Protein AF-A0AA47IDD1-F1 (afdb_monomer)

Radius of gyration: 19.88 Å; Cα contacts (8 Å, |Δi|>4): 26; chains: 1; bounding box: 54×43×41 Å

Mean predicted aligned error: 10.81 Å

Structure (mmCIF, N/CA/C/O backbone):
data_AF-A0AA47IDD1-F1
#
_entry.id   AF-A0AA47IDD1-F1
#
loop_
_atom_site.group_PDB
_atom_site.id
_atom_site.type_symbol
_atom_site.label_atom_id
_atom_site.label_alt_id
_atom_site.label_comp_id
_atom_site.label_asym_id
_atom_site.label_entity_id
_atom_site.label_seq_id
_atom_site.pdbx_PDB_ins_code
_atom_site.Cartn_x
_atom_site.Cartn_y
_atom_site.Cartn_z
_atom_site.occupancy
_atom_site.B_iso_or_equiv
_atom_site.auth_seq_id
_atom_site.auth_comp_id
_atom_site.auth_asym_id
_atom_site.auth_atom_id
_atom_site.pdbx_PDB_model_num
ATOM 1 N N . MET A 1 1 ? -43.289 -35.557 -25.848 1.00 47.25 1 MET A N 1
ATOM 2 C CA . MET A 1 1 ? -42.398 -34.502 -26.373 1.00 47.25 1 MET A CA 1
ATOM 3 C C . MET A 1 1 ? -41.908 -33.681 -25.182 1.00 47.25 1 MET A C 1
ATOM 5 O O . MET A 1 1 ? -42.695 -32.892 -24.678 1.00 47.25 1 MET A O 1
ATOM 9 N N . PRO A 1 2 ? -40.706 -33.936 -24.633 1.00 49.31 2 PRO A N 1
ATOM 10 C CA . PRO A 1 2 ? -40.151 -33.129 -23.547 1.00 49.31 2 PRO A CA 1
ATOM 11 C C . PRO A 1 2 ? -39.663 -31.788 -24.109 1.00 49.31 2 PRO A C 1
ATOM 13 O O . PRO A 1 2 ? -38.851 -31.763 -25.033 1.00 49.31 2 PRO A O 1
ATOM 16 N N . SER A 1 3 ? -40.192 -30.680 -23.589 1.00 61.16 3 SER A N 1
ATOM 17 C CA . SER A 1 3 ? -39.773 -29.337 -23.990 1.00 61.16 3 SER A CA 1
ATOM 18 C C . SER A 1 3 ? -38.366 -29.035 -23.486 1.00 61.16 3 SER A C 1
ATOM 20 O O . SER A 1 3 ? -38.019 -29.278 -22.331 1.00 61.16 3 SER A O 1
ATOM 22 N N . LEU A 1 4 ? -37.572 -28.512 -24.410 1.00 56.91 4 LEU A N 1
ATOM 23 C CA . LEU A 1 4 ? -36.191 -28.103 -24.258 1.00 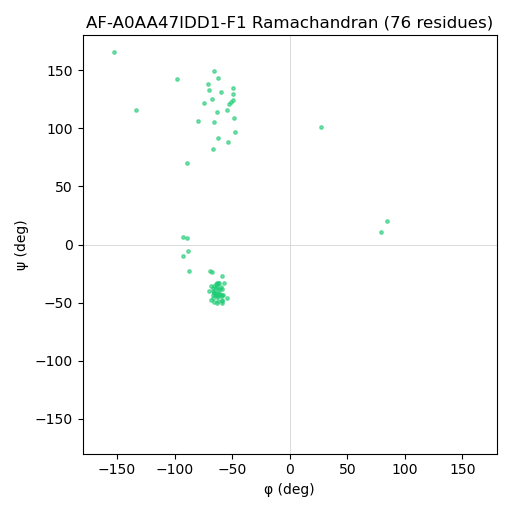56.91 4 LEU A CA 1
ATOM 24 C C . LEU A 1 4 ? -36.082 -26.882 -23.337 1.00 56.91 4 LEU A C 1
ATOM 26 O O . LEU A 1 4 ? -36.714 -25.861 -23.573 1.00 56.91 4 LEU A O 1
ATOM 30 N N . THR A 1 5 ? -35.257 -27.037 -22.304 1.00 59.38 5 THR A N 1
ATOM 31 C CA . THR A 1 5 ? -34.333 -26.040 -21.747 1.00 59.38 5 THR A CA 1
ATOM 32 C C . THR A 1 5 ? -34.686 -24.551 -21.927 1.00 59.38 5 THR A C 1
ATOM 34 O O . THR A 1 5 ? -34.372 -23.919 -22.931 1.00 59.38 5 THR A O 1
ATOM 37 N N . SER A 1 6 ? -35.223 -23.942 -20.869 1.00 59.06 6 SER A N 1
ATOM 38 C CA . SER A 1 6 ? -35.023 -22.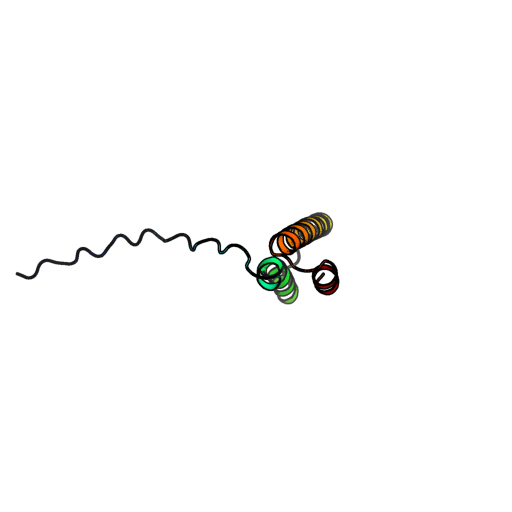512 -20.601 1.00 59.06 6 SER A CA 1
ATOM 39 C C . SER A 1 6 ? -33.762 -22.368 -19.747 1.00 59.06 6 SER A C 1
ATOM 41 O O . SER A 1 6 ? -33.838 -22.112 -18.546 1.00 59.06 6 SER A O 1
ATOM 43 N N . GLN A 1 7 ? -32.591 -22.621 -20.344 1.00 59.84 7 GLN A N 1
ATOM 44 C CA . GLN A 1 7 ? -31.309 -22.325 -19.708 1.00 59.84 7 GLN A CA 1
ATOM 45 C C . GLN A 1 7 ? -31.234 -20.810 -19.519 1.00 59.84 7 GLN A C 1
ATOM 47 O O . GLN A 1 7 ? -31.220 -20.050 -20.488 1.00 59.84 7 GLN A O 1
ATOM 52 N N . GLY A 1 8 ? -31.227 -20.393 -18.254 1.00 57.41 8 GLY A N 1
ATOM 53 C CA . GLY A 1 8 ? -31.137 -19.003 -17.853 1.00 57.41 8 GLY A CA 1
ATOM 54 C C . GLY A 1 8 ? -30.004 -18.280 -18.568 1.00 57.41 8 GLY A C 1
ATOM 55 O O . GLY A 1 8 ? -28.874 -18.769 -18.654 1.00 57.41 8 GLY A O 1
ATOM 56 N N . THR A 1 9 ? -30.327 -17.081 -19.041 1.00 57.84 9 THR A N 1
ATOM 57 C CA . THR A 1 9 ? -29.373 -16.011 -19.292 1.00 57.84 9 THR A CA 1
ATOM 58 C C . THR A 1 9 ? -28.582 -15.777 -18.008 1.00 57.84 9 THR A C 1
ATOM 60 O O . THR A 1 9 ? -28.955 -14.952 -17.175 1.00 57.84 9 THR A O 1
ATOM 63 N N . HIS A 1 10 ? -27.483 -16.509 -17.835 1.00 51.31 10 HIS A N 1
ATOM 64 C CA . HIS A 1 10 ? -26.387 -16.067 -16.991 1.00 51.31 10 HIS A CA 1
ATOM 65 C C . HIS A 1 10 ? -25.795 -14.850 -17.697 1.00 51.31 10 HIS A C 1
ATOM 67 O O . HIS A 1 10 ? -24.834 -14.948 -18.458 1.00 51.31 10 HIS A O 1
ATOM 73 N N . GLY A 1 11 ? -26.435 -13.695 -17.489 1.00 53.31 11 GLY A N 1
ATOM 74 C CA . GLY A 1 11 ? -25.746 -12.426 -17.607 1.00 53.31 11 GLY A CA 1
ATOM 75 C C . GLY A 1 11 ? -24.480 -12.578 -16.786 1.00 53.31 11 GLY A C 1
ATOM 76 O O . GLY A 1 11 ? -24.553 -13.031 -15.644 1.00 53.31 11 GLY A O 1
ATOM 77 N N . LEU A 1 12 ? -23.341 -12.329 -17.426 1.00 54.31 12 LEU A N 1
ATOM 78 C CA . LEU A 1 12 ? -22.021 -12.331 -16.818 1.00 54.31 12 LEU A CA 1
ATOM 79 C C . LEU A 1 12 ? -22.130 -11.517 -15.531 1.00 54.31 12 LEU A C 1
ATOM 81 O O . LEU A 1 12 ? -22.176 -10.289 -15.573 1.00 54.31 12 LEU A O 1
ATOM 85 N N . ALA A 1 13 ? -22.305 -12.212 -14.408 1.00 53.72 13 ALA A N 1
ATOM 86 C CA . ALA A 1 13 ? -22.431 -11.584 -13.117 1.00 53.72 13 ALA A CA 1
ATOM 87 C C . ALA A 1 13 ? -21.074 -10.943 -12.881 1.00 53.72 13 ALA A C 1
ATOM 89 O O . ALA A 1 13 ? -20.084 -11.643 -12.665 1.00 53.72 13 ALA A O 1
ATOM 90 N N . SER A 1 14 ? -21.019 -9.619 -13.007 1.00 54.56 14 SER A N 1
ATOM 91 C CA . SER A 1 14 ? -19.930 -8.819 -12.479 1.00 54.56 14 SER A CA 1
ATOM 92 C C . SER A 1 14 ? -19.750 -9.299 -11.048 1.00 54.56 14 SER A C 1
ATOM 94 O O . SER A 1 14 ? -20.658 -9.117 -10.232 1.00 54.56 14 SER A O 1
ATOM 96 N N . ALA A 1 15 ? -18.657 -10.017 -10.776 1.00 55.97 15 ALA A N 1
ATOM 97 C CA . ALA A 1 15 ? -18.366 -10.477 -9.430 1.00 55.97 15 ALA A CA 1
ATOM 98 C C . ALA A 1 15 ? -18.522 -9.258 -8.513 1.00 55.97 15 ALA A C 1
ATOM 100 O O . ALA A 1 15 ? -18.007 -8.190 -8.873 1.00 55.97 15 ALA A O 1
ATOM 101 N N . PRO A 1 16 ? -19.290 -9.353 -7.411 1.00 53.91 16 PRO A N 1
ATOM 102 C CA . PRO A 1 16 ? -19.409 -8.235 -6.496 1.00 53.91 16 PRO A CA 1
ATOM 103 C C . PRO A 1 16 ? -17.984 -7.808 -6.165 1.00 53.91 16 PRO A C 1
ATOM 105 O O . PRO A 1 16 ? -17.168 -8.645 -5.780 1.00 53.91 16 PRO A O 1
ATOM 108 N N . GLN A 1 17 ? -17.658 -6.540 -6.420 1.00 56.34 17 GLN A N 1
ATOM 109 C CA . GLN A 1 17 ? -16.405 -5.963 -5.958 1.00 56.34 17 GLN A CA 1
ATOM 110 C C . GLN A 1 17 ? -16.489 -6.028 -4.437 1.00 56.34 17 GLN A C 1
ATOM 112 O O . GLN A 1 17 ? -17.132 -5.183 -3.811 1.00 56.34 17 GLN A O 1
ATOM 117 N N . SER A 1 18 ? -15.990 -7.129 -3.874 1.00 61.78 18 SER A N 1
ATOM 118 C CA . SER A 1 18 ? -16.020 -7.391 -2.447 1.00 61.78 18 SER A CA 1
ATOM 119 C C . SER A 1 18 ? -15.408 -6.180 -1.777 1.00 61.78 18 SER A C 1
ATOM 121 O O . SER A 1 18 ? -14.293 -5.779 -2.104 1.00 61.78 18 SER A O 1
ATOM 123 N N . GLN A 1 19 ? -16.180 -5.538 -0.903 1.00 72.88 19 GLN A N 1
ATOM 124 C CA . GLN A 1 19 ? -15.631 -4.442 -0.125 1.00 72.88 19 GLN A CA 1
ATOM 125 C C . GLN A 1 19 ? -14.472 -5.009 0.687 1.00 72.88 19 GLN A C 1
AT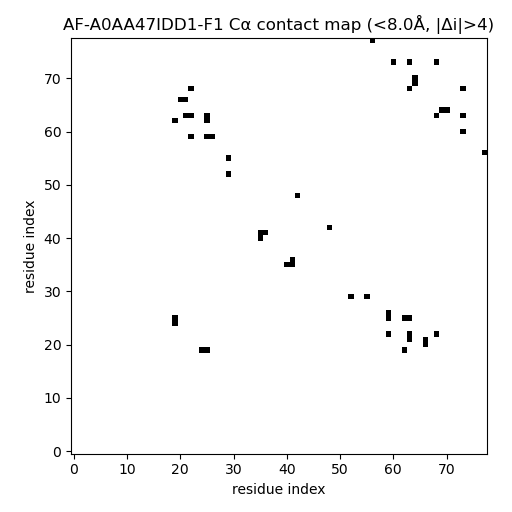OM 127 O O . GLN A 1 19 ? -14.678 -6.049 1.322 1.00 72.88 19 GLN A O 1
ATOM 132 N N . PRO A 1 20 ? -13.303 -4.354 0.683 1.00 77.06 20 PRO A N 1
ATOM 133 C CA . PRO A 1 20 ? -12.128 -4.885 1.340 1.00 77.06 20 PRO A CA 1
ATOM 134 C C . PRO A 1 20 ? -12.436 -5.199 2.800 1.00 77.06 20 PRO A C 1
ATOM 136 O O . PRO A 1 20 ? -12.786 -4.303 3.562 1.00 77.06 20 PRO A O 1
ATOM 139 N N . GLN A 1 21 ? -12.360 -6.477 3.176 1.00 83.88 21 GLN A N 1
ATOM 140 C CA . GLN A 1 21 ? -12.691 -6.931 4.538 1.00 83.88 21 GLN A CA 1
ATOM 141 C C . GLN A 1 21 ? -11.461 -6.976 5.453 1.00 83.88 21 GLN A C 1
ATOM 143 O O . GLN A 1 21 ? -11.579 -7.194 6.656 1.00 83.88 21 GLN A O 1
ATOM 148 N N . SER A 1 22 ? -10.263 -6.819 4.889 1.00 89.81 22 SER A N 1
ATOM 149 C CA . SER A 1 22 ? -9.008 -6.935 5.626 1.00 89.81 22 SER A CA 1
ATOM 150 C C . SER A 1 22 ? -7.899 -6.105 4.992 1.00 89.81 22 SER A C 1
ATOM 152 O O . SER A 1 22 ? -7.980 -5.697 3.833 1.00 89.81 22 SER A O 1
ATOM 154 N N . LEU A 1 23 ? -6.819 -5.914 5.749 1.00 89.31 23 LEU A N 1
ATOM 155 C CA . LEU A 1 23 ? -5.609 -5.257 5.262 1.00 89.31 23 LEU A CA 1
ATOM 156 C C . LEU A 1 23 ? -4.961 -6.012 4.089 1.00 89.31 23 LEU A C 1
ATOM 158 O O . LEU A 1 23 ? -4.419 -5.385 3.185 1.00 89.31 23 LEU A O 1
ATOM 162 N N . LEU A 1 24 ? -5.064 -7.347 4.075 1.00 91.44 24 LEU A N 1
ATOM 163 C CA . LEU A 1 24 ? -4.575 -8.187 2.979 1.00 91.44 24 LEU A CA 1
ATOM 164 C C . LEU A 1 24 ? -5.281 -7.848 1.660 1.00 91.44 24 LEU A C 1
ATOM 166 O O . LEU A 1 24 ? -4.631 -7.752 0.625 1.00 91.44 24 LEU A O 1
ATOM 170 N N . ASP A 1 25 ? -6.596 -7.646 1.721 1.00 91.69 25 ASP A N 1
ATOM 171 C CA . ASP A 1 25 ? -7.426 -7.324 0.558 1.00 91.69 25 ASP A CA 1
ATOM 172 C C . ASP A 1 25 ? -7.062 -5.943 -0.009 1.00 91.69 25 ASP A C 1
ATOM 174 O O . ASP A 1 25 ? -6.866 -5.777 -1.208 1.00 91.69 25 ASP A O 1
ATOM 178 N N . LEU A 1 26 ? -6.828 -4.963 0.875 1.00 92.81 26 LEU A N 1
ATOM 179 C CA . LEU A 1 26 ? -6.344 -3.632 0.488 1.00 92.81 26 LEU A CA 1
ATOM 180 C C . LEU A 1 26 ? -4.941 -3.669 -0.143 1.00 92.81 26 LEU A C 1
ATOM 182 O O . LEU A 1 26 ? -4.642 -2.870 -1.027 1.00 92.81 26 LEU A O 1
ATOM 186 N N . MET A 1 27 ? -4.074 -4.578 0.308 1.00 94.31 27 MET A N 1
ATOM 187 C CA . MET A 1 27 ? -2.689 -4.702 -0.161 1.00 94.31 27 MET A CA 1
ATOM 188 C C . MET A 1 27 ? -2.521 -5.624 -1.376 1.00 94.31 27 MET A C 1
ATOM 190 O O . MET A 1 27 ? -1.414 -5.706 -1.912 1.00 94.31 27 MET A O 1
ATOM 194 N N . ALA A 1 28 ? -3.579 -6.305 -1.830 1.00 92.88 28 ALA A N 1
ATOM 195 C CA . ALA A 1 28 ? -3.506 -7.305 -2.896 1.00 92.88 28 ALA A CA 1
ATOM 196 C C . ALA A 1 28 ? -2.850 -6.756 -4.177 1.00 92.88 28 ALA A C 1
ATOM 198 O O . ALA A 1 28 ? -1.925 -7.375 -4.711 1.00 92.88 28 ALA A O 1
ATOM 199 N N . ASP A 1 29 ? -3.247 -5.556 -4.606 1.00 89.44 29 ASP A N 1
ATOM 200 C CA . ASP A 1 29 ? -2.665 -4.884 -5.773 1.00 89.44 29 ASP A CA 1
ATOM 201 C C . ASP A 1 29 ? -1.180 -4.550 -5.562 1.00 89.44 29 ASP A C 1
ATOM 203 O O . ASP A 1 29 ? -0.360 -4.719 -6.465 1.00 89.44 29 ASP A O 1
ATOM 207 N N . GLY A 1 30 ? -0.796 -4.151 -4.346 1.00 92.19 30 GLY A N 1
ATOM 208 C CA . GLY A 1 30 ? 0.597 -3.889 -3.979 1.00 92.19 30 GLY A CA 1
ATOM 209 C C . GLY A 1 30 ? 1.471 -5.142 -4.077 1.00 92.19 30 GLY A C 1
ATOM 210 O O . GLY A 1 30 ? 2.551 -5.110 -4.670 1.00 92.19 30 GLY A O 1
ATOM 211 N N . PHE A 1 31 ? 0.988 -6.280 -3.571 1.00 93.50 31 PHE A N 1
ATOM 212 C CA . PHE A 1 31 ? 1.691 -7.559 -3.711 1.00 93.50 31 PHE A CA 1
ATOM 213 C C . PHE A 1 31 ? 1.761 -8.027 -5.166 1.00 93.50 31 PHE A C 1
ATOM 215 O O . PHE A 1 31 ? 2.775 -8.592 -5.588 1.00 93.50 31 PHE A O 1
ATOM 222 N N . TYR A 1 32 ? 0.717 -7.768 -5.952 1.00 93.25 32 TYR A N 1
ATOM 223 C CA . TYR A 1 32 ? 0.730 -8.059 -7.379 1.00 93.25 32 TYR A CA 1
ATOM 224 C C . TYR A 1 32 ? 1.797 -7.239 -8.118 1.00 93.25 32 TYR A C 1
ATOM 226 O O . TYR A 1 32 ? 2.545 -7.806 -8.915 1.00 93.25 32 TYR A O 1
ATOM 234 N N . LEU A 1 33 ? 1.963 -5.950 -7.795 1.00 92.00 33 LEU A N 1
ATOM 235 C CA . LEU A 1 33 ? 3.049 -5.125 -8.342 1.00 92.00 33 LEU A CA 1
ATOM 236 C C . LEU A 1 33 ? 4.434 -5.723 -8.040 1.0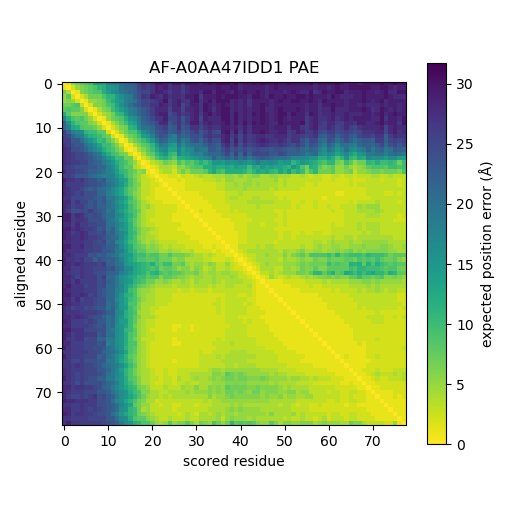0 92.00 33 LEU A C 1
ATOM 238 O O . LEU A 1 33 ? 5.276 -5.816 -8.933 1.00 92.00 33 LEU A O 1
ATOM 242 N N . LEU A 1 34 ? 4.664 -6.210 -6.816 1.00 92.31 34 LEU A N 1
ATOM 243 C CA . LEU A 1 34 ? 5.912 -6.901 -6.460 1.00 92.31 34 LEU A CA 1
ATOM 244 C C . LEU A 1 34 ? 6.115 -8.192 -7.266 1.00 92.31 34 LEU A C 1
ATOM 246 O O . LEU A 1 34 ? 7.239 -8.520 -7.658 1.00 92.31 34 LEU A O 1
ATOM 250 N N . LEU A 1 35 ? 5.034 -8.920 -7.557 1.00 94.31 35 LEU A N 1
ATOM 251 C CA . LEU A 1 35 ? 5.093 -10.106 -8.405 1.00 94.31 35 LEU A CA 1
ATOM 252 C C . LEU A 1 35 ? 5.456 -9.755 -9.855 1.00 94.31 35 LEU A C 1
ATOM 254 O O . LEU A 1 35 ? 6.218 -10.497 -10.477 1.00 94.31 35 LEU A O 1
ATOM 258 N N . LEU A 1 36 ? 4.962 -8.634 -10.388 1.00 91.56 36 LEU A N 1
ATOM 259 C CA . LEU A 1 36 ? 5.348 -8.139 -11.713 1.00 91.56 36 LEU A CA 1
ATOM 260 C C . LEU A 1 36 ? 6.842 -7.799 -11.766 1.00 91.56 36 LEU A C 1
ATOM 262 O O . LEU A 1 36 ? 7.539 -8.259 -12.676 1.00 91.56 36 LEU A O 1
ATOM 266 N N . PHE A 1 37 ? 7.361 -7.119 -10.741 1.00 91.94 37 PHE A N 1
ATOM 267 C CA . PHE A 1 37 ? 8.796 -6.846 -10.627 1.00 91.94 37 PHE A CA 1
ATOM 268 C C . PHE A 1 37 ? 9.635 -8.116 -10.573 1.00 91.94 37 PHE A C 1
ATOM 270 O O . PHE A 1 37 ? 10.629 -8.234 -11.289 1.00 91.94 37 PHE A O 1
ATOM 277 N N . LYS A 1 38 ? 9.207 -9.110 -9.786 1.00 92.12 38 LYS A N 1
ATOM 278 C CA . LYS A 1 38 ? 9.875 -10.417 -9.719 1.00 92.12 38 LYS A CA 1
ATOM 279 C C . LYS A 1 38 ? 9.930 -11.119 -11.084 1.00 92.12 38 LYS A C 1
ATOM 281 O O . LYS A 1 38 ? 10.835 -11.914 -11.324 1.00 92.12 38 LYS A O 1
ATOM 286 N N . ARG A 1 39 ? 8.981 -10.832 -11.980 1.00 94.44 39 ARG A N 1
ATOM 287 C CA . ARG A 1 39 ? 8.921 -11.368 -13.351 1.00 94.44 39 ARG A CA 1
ATOM 288 C C . ARG A 1 39 ? 9.669 -10.505 -14.375 1.00 94.44 39 ARG A C 1
ATOM 290 O O . ARG A 1 39 ? 9.603 -10.806 -15.562 1.00 94.44 39 ARG A O 1
ATOM 297 N N . GLY A 1 40 ? 10.372 -9.460 -13.934 1.00 90.38 40 GLY A N 1
ATOM 298 C CA . GLY A 1 40 ? 11.140 -8.560 -14.795 1.00 90.38 40 GLY A CA 1
ATOM 299 C C . GLY A 1 40 ? 10.297 -7.505 -15.511 1.00 90.38 40 GLY A C 1
ATOM 300 O O . GLY A 1 40 ? 10.810 -6.829 -16.400 1.00 90.38 40 GLY A O 1
ATOM 301 N N . GLN A 1 41 ? 9.021 -7.341 -15.146 1.00 88.31 41 GLN A N 1
ATOM 302 C CA . GLN A 1 41 ? 8.224 -6.233 -15.659 1.00 88.31 41 GLN A CA 1
ATOM 303 C C . GLN A 1 41 ? 8.567 -4.973 -14.876 1.00 88.31 41 GLN A C 1
ATOM 305 O O . GLN A 1 41 ? 8.197 -4.833 -13.712 1.00 88.31 41 GLN A O 1
ATOM 310 N N . M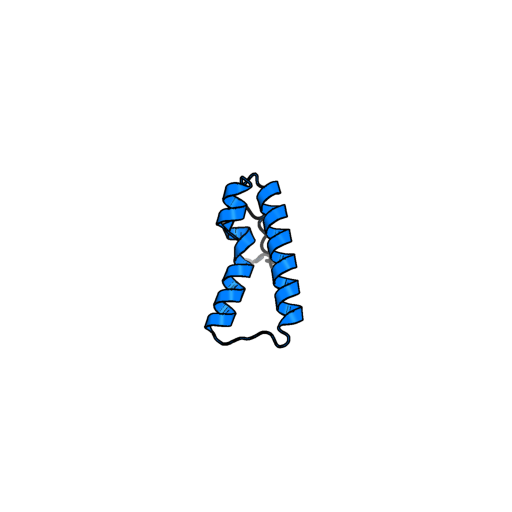ET A 1 42 ? 9.299 -4.071 -15.525 1.00 85.25 42 MET A N 1
ATOM 311 C CA . MET A 1 42 ? 9.570 -2.745 -14.992 1.00 85.25 42 MET A CA 1
ATOM 312 C C . MET A 1 42 ? 8.604 -1.715 -15.585 1.00 85.25 42 MET A C 1
ATOM 314 O O . MET A 1 42 ? 8.266 -1.799 -16.769 1.00 85.25 42 MET A O 1
ATOM 318 N N . PRO A 1 43 ? 8.151 -0.742 -14.782 1.00 87.06 43 PRO A N 1
ATOM 319 C CA . PRO A 1 43 ? 7.403 0.397 -15.281 1.00 87.06 43 PRO A CA 1
ATOM 320 C C . PRO A 1 43 ? 8.281 1.210 -16.240 1.00 87.06 43 PRO A C 1
ATOM 322 O O . PRO A 1 43 ? 9.482 1.351 -16.026 1.00 87.06 43 PRO A O 1
ATOM 325 N N . GLY A 1 44 ? 7.673 1.748 -17.299 1.00 87.81 44 GLY A N 1
ATOM 326 C CA . GLY A 1 44 ? 8.392 2.543 -18.301 1.00 87.81 44 GLY A CA 1
ATOM 327 C C . GLY A 1 44 ? 8.884 3.900 -17.788 1.00 87.81 44 GLY A C 1
ATOM 328 O O . GLY A 1 44 ? 9.832 4.446 -18.339 1.00 87.81 44 GLY A O 1
ATOM 329 N N . ASP A 1 45 ? 8.259 4.423 -16.731 1.00 93.44 45 ASP A N 1
ATOM 330 C CA . ASP A 1 45 ? 8.644 5.658 -16.050 1.00 93.44 45 ASP A CA 1
ATOM 331 C C . ASP A 1 45 ? 8.648 5.424 -14.534 1.00 93.44 45 ASP A C 1
ATOM 333 O O . ASP A 1 45 ? 7.612 5.151 -13.915 1.00 93.44 45 ASP A O 1
ATOM 337 N N . THR A 1 46 ? 9.836 5.530 -13.945 1.00 90.56 46 THR A N 1
ATOM 338 C CA . THR A 1 46 ? 10.069 5.341 -12.514 1.00 90.56 46 THR A CA 1
ATOM 339 C C . THR A 1 46 ? 9.379 6.408 -11.665 1.00 90.56 46 THR A C 1
ATOM 341 O O . THR A 1 46 ? 8.819 6.071 -10.624 1.00 90.56 46 THR A O 1
ATOM 344 N N . GLU A 1 47 ? 9.381 7.678 -12.077 1.00 93.69 47 GLU A N 1
ATOM 345 C CA . GLU A 1 47 ? 8.791 8.764 -11.282 1.00 93.69 47 GLU A CA 1
ATOM 346 C C . GLU A 1 47 ? 7.271 8.623 -11.221 1.00 93.69 47 GLU A C 1
ATOM 348 O O . GLU A 1 47 ? 6.678 8.630 -10.137 1.00 93.69 47 GLU A O 1
ATOM 353 N N . SER A 1 48 ? 6.646 8.400 -12.379 1.00 92.06 48 SER A N 1
ATOM 354 C CA . SER A 1 48 ? 5.208 8.137 -12.471 1.00 92.06 48 SER A CA 1
ATOM 355 C C . SER A 1 48 ? 4.800 6.890 -11.679 1.00 92.06 48 SER A C 1
ATOM 357 O O . SER A 1 48 ? 3.741 6.865 -11.039 1.00 92.06 48 SER A O 1
ATOM 359 N N . PHE A 1 49 ? 5.650 5.858 -11.669 1.00 92.31 49 PHE A N 1
ATOM 360 C CA . PHE A 1 49 ? 5.420 4.658 -10.873 1.00 92.31 49 PHE A CA 1
ATOM 361 C C . PHE A 1 49 ? 5.471 4.943 -9.369 1.00 92.31 49 PHE A C 1
ATOM 363 O O . PHE A 1 49 ? 4.537 4.585 -8.651 1.00 92.31 49 PHE A O 1
ATOM 370 N N . VAL A 1 50 ? 6.509 5.634 -8.891 1.00 93.56 50 VAL A N 1
ATOM 371 C CA . VAL A 1 50 ? 6.647 5.993 -7.471 1.00 93.56 50 VAL A CA 1
ATOM 372 C C . VAL A 1 50 ? 5.455 6.827 -7.001 1.00 93.56 50 VAL A C 1
ATOM 374 O O . VAL A 1 50 ? 4.885 6.536 -5.949 1.00 93.56 50 VAL A O 1
ATOM 377 N N . GLN A 1 51 ? 5.009 7.802 -7.799 1.00 95.81 51 GLN A N 1
ATOM 378 C CA . GLN A 1 51 ? 3.816 8.594 -7.480 1.00 95.81 51 GLN A CA 1
ATOM 379 C C . GLN A 1 51 ? 2.547 7.734 -7.404 1.00 95.81 51 GLN A C 1
ATOM 381 O O . GLN A 1 51 ? 1.693 7.955 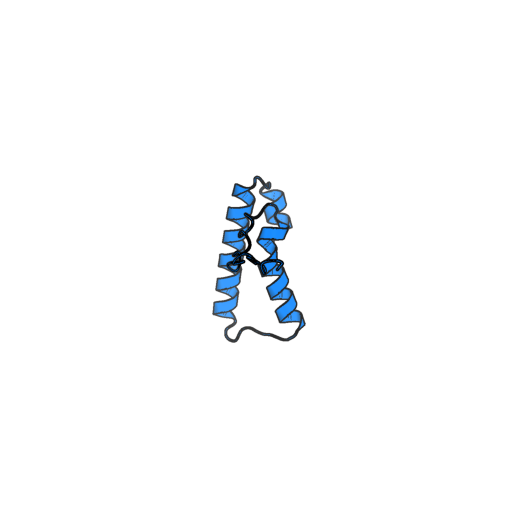-6.543 1.00 95.81 51 GLN A O 1
ATOM 386 N N . SER A 1 52 ? 2.411 6.750 -8.296 1.00 93.44 52 SER A N 1
ATOM 387 C CA . SER A 1 52 ? 1.289 5.804 -8.283 1.00 93.44 52 SER A CA 1
ATOM 388 C C . SER A 1 52 ? 1.298 4.932 -7.023 1.00 93.44 52 SER A C 1
ATOM 390 O O . SER A 1 52 ? 0.254 4.769 -6.392 1.00 93.44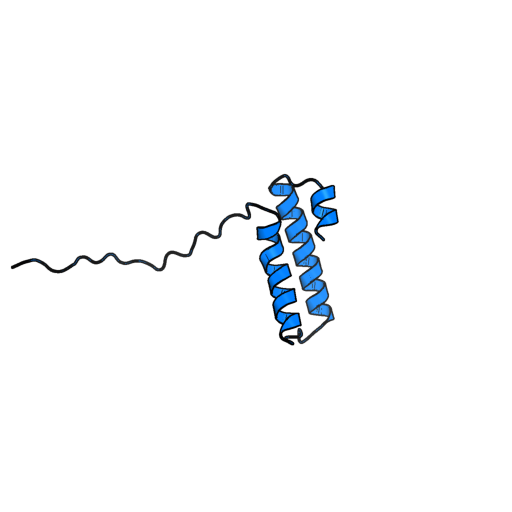 52 SER A O 1
ATOM 392 N N . VAL A 1 53 ? 2.471 4.441 -6.606 1.00 94.19 53 VAL A N 1
ATOM 393 C CA . VAL A 1 53 ? 2.632 3.657 -5.369 1.00 94.19 53 VAL A CA 1
ATOM 394 C C . VAL A 1 53 ? 2.308 4.494 -4.133 1.00 94.19 53 VAL A C 1
ATOM 396 O O . VAL A 1 53 ? 1.579 4.023 -3.266 1.00 94.19 53 VAL A O 1
ATOM 399 N N . GLN A 1 54 ? 2.772 5.744 -4.058 1.00 95.75 54 GLN A N 1
ATOM 400 C CA . GLN A 1 54 ? 2.441 6.645 -2.945 1.00 95.75 54 GLN A CA 1
ATOM 401 C C . GLN A 1 54 ? 0.924 6.856 -2.827 1.00 95.75 54 GLN A C 1
ATOM 403 O O . GLN A 1 54 ? 0.343 6.607 -1.772 1.00 95.75 54 GLN A O 1
ATOM 408 N N . LYS A 1 55 ? 0.255 7.197 -3.939 1.00 96.06 55 LYS A N 1
ATOM 409 C CA . LYS A 1 55 ? -1.211 7.359 -3.980 1.00 96.06 55 LYS A CA 1
ATOM 410 C C . LYS A 1 55 ? -1.954 6.083 -3.576 1.00 96.06 55 LYS A C 1
ATOM 412 O O . LYS A 1 55 ? -2.988 6.166 -2.908 1.00 96.06 55 LYS A O 1
ATOM 417 N N . PHE A 1 56 ? -1.444 4.922 -3.985 1.00 94.88 56 PHE A N 1
ATOM 418 C CA . PHE A 1 56 ? -1.978 3.620 -3.595 1.00 94.88 56 PHE A CA 1
ATOM 419 C C . PHE A 1 56 ? -1.853 3.394 -2.083 1.00 94.88 56 PHE A C 1
ATOM 421 O O . PHE A 1 56 ? -2.853 3.109 -1.429 1.00 94.88 56 PHE A O 1
ATOM 428 N N . LEU A 1 57 ? -0.667 3.599 -1.504 1.00 95.12 57 LEU A N 1
ATOM 429 C CA . LEU A 1 57 ? -0.433 3.431 -0.067 1.00 95.12 57 LEU A CA 1
ATOM 430 C C . LEU A 1 57 ? -1.269 4.393 0.790 1.00 95.12 57 LEU A C 1
ATOM 432 O O . LEU A 1 57 ? -1.701 4.020 1.883 1.00 95.12 57 LEU A O 1
ATOM 436 N N . ASP A 1 58 ? -1.543 5.603 0.299 1.00 95.75 58 ASP A N 1
ATOM 437 C CA . ASP A 1 58 ? -2.462 6.538 0.956 1.00 95.75 58 ASP A CA 1
ATOM 438 C C . ASP A 1 58 ? -3.918 6.045 0.893 1.00 95.75 58 ASP A C 1
ATOM 440 O O . ASP A 1 58 ? -4.706 6.257 1.817 1.00 95.75 58 ASP A O 1
ATOM 444 N N . ALA A 1 59 ? -4.313 5.395 -0.206 1.00 94.06 59 ALA A N 1
ATOM 445 C CA . ALA A 1 59 ? -5.641 4.803 -0.344 1.00 94.06 59 ALA A CA 1
ATOM 446 C C . ALA A 1 59 ? -5.822 3.577 0.562 1.00 94.06 59 ALA A C 1
ATOM 448 O O . ALA A 1 59 ? -6.876 3.457 1.191 1.00 94.06 59 ALA A O 1
ATOM 449 N N . VAL A 1 60 ? -4.795 2.728 0.677 1.00 93.50 60 VAL A N 1
ATOM 450 C CA . VAL A 1 60 ? -4.755 1.591 1.611 1.00 93.50 60 VAL A CA 1
ATOM 451 C C . VAL A 1 60 ? -4.912 2.075 3.043 1.00 93.50 60 VAL A C 1
ATOM 453 O O . VAL A 1 60 ? -5.765 1.564 3.758 1.00 93.50 60 VAL A O 1
ATOM 456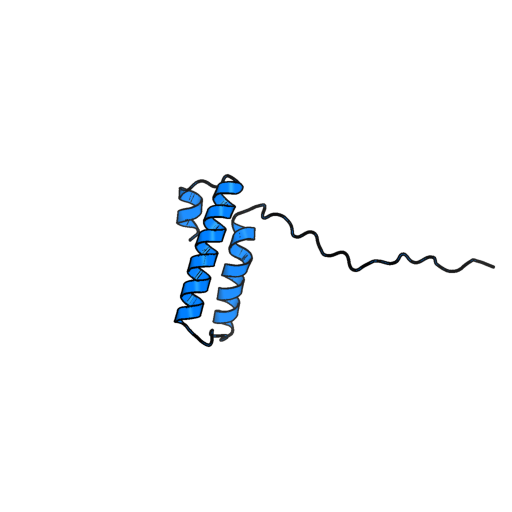 N N . GLU A 1 61 ? -4.164 3.100 3.446 1.00 93.94 61 GLU A N 1
ATOM 457 C CA . GLU A 1 61 ? -4.258 3.679 4.788 1.00 93.94 61 GLU A CA 1
ATOM 458 C C . GLU A 1 61 ? -5.673 4.193 5.088 1.00 93.94 61 GLU A C 1
ATOM 460 O O . GLU A 1 61 ? -6.279 3.805 6.088 1.00 93.94 61 GLU A O 1
ATOM 465 N N . ARG A 1 62 ? -6.272 4.967 4.172 1.00 94.19 62 ARG A N 1
ATOM 466 C CA . ARG A 1 62 ? -7.672 5.407 4.310 1.00 94.19 62 ARG A CA 1
ATOM 467 C C . ARG A 1 62 ? -8.657 4.235 4.365 1.00 94.19 62 ARG A C 1
ATOM 469 O O . ARG A 1 62 ? -9.649 4.315 5.086 1.00 94.19 62 ARG A O 1
ATOM 476 N N . GLY A 1 63 ? -8.427 3.178 3.588 1.00 93.06 63 GLY A N 1
ATOM 477 C CA . GLY A 1 63 ? -9.244 1.963 3.597 1.00 93.06 63 GLY A CA 1
ATOM 478 C C . GLY A 1 63 ? -9.129 1.196 4.914 1.00 93.06 63 GLY A C 1
ATOM 479 O O . GLY A 1 63 ? -10.142 0.795 5.479 1.00 93.06 63 GLY A O 1
ATOM 480 N N . ALA A 1 64 ? -7.914 1.068 5.441 1.00 93.69 64 ALA A N 1
ATOM 481 C CA . ALA A 1 64 ? -7.613 0.351 6.671 1.00 93.69 64 ALA A CA 1
ATOM 482 C C . ALA A 1 64 ? -8.222 1.050 7.896 1.00 93.69 64 ALA A C 1
ATOM 484 O O . ALA A 1 64 ? -8.821 0.390 8.745 1.00 93.69 64 ALA A O 1
ATOM 485 N N . VAL A 1 65 ? -8.171 2.388 7.933 1.00 94.44 65 VAL A N 1
ATOM 486 C CA . VAL A 1 65 ? -8.870 3.190 8.951 1.00 94.44 65 VAL A CA 1
ATOM 487 C C . VAL A 1 65 ? -10.386 2.970 8.879 1.00 94.44 65 VAL A C 1
ATOM 489 O O . VAL A 1 65 ? -11.028 2.802 9.913 1.00 94.44 65 VAL A O 1
ATOM 492 N N . LYS A 1 66 ? -10.975 2.917 7.674 1.00 93.19 66 LYS A N 1
ATOM 493 C CA . LYS A 1 66 ? -12.425 2.693 7.499 1.00 93.19 66 LYS A CA 1
ATOM 494 C C . LYS A 1 66 ? -12.900 1.334 8.013 1.00 93.19 66 LYS A C 1
ATOM 496 O O . LYS A 1 66 ? -14.025 1.249 8.492 1.00 93.19 66 LYS A O 1
ATOM 501 N N . ILE A 1 67 ? -12.069 0.297 7.913 1.00 93.44 67 ILE A N 1
ATOM 502 C CA . ILE A 1 67 ? -12.391 -1.054 8.403 1.00 93.44 67 ILE A CA 1
ATOM 503 C C . ILE A 1 67 ? -11.910 -1.299 9.846 1.00 93.44 67 ILE A C 1
ATOM 505 O O . ILE A 1 67 ? -12.032 -2.411 10.349 1.00 93.44 67 ILE A O 1
ATOM 509 N N . GLY A 1 68 ? -11.390 -0.267 10.524 1.00 91.75 68 GLY A N 1
ATOM 510 C CA . GLY A 1 68 ? -11.071 -0.300 11.954 1.00 91.75 68 GLY A CA 1
ATOM 511 C C . GLY A 1 68 ? -9.705 -0.886 12.326 1.00 91.75 68 GLY A C 1
ATOM 512 O O . GLY A 1 68 ? -9.519 -1.278 13.477 1.00 91.75 68 GLY A O 1
ATOM 513 N N . ILE A 1 69 ? -8.744 -0.956 11.398 1.00 93.62 69 ILE A N 1
ATOM 514 C CA . ILE A 1 69 ? -7.363 -1.348 11.729 1.00 93.62 69 ILE A CA 1
ATOM 515 C C . ILE A 1 69 ? -6.692 -0.222 12.529 1.00 93.62 69 ILE A C 1
ATOM 517 O O . ILE A 1 69 ? -6.844 0.957 12.207 1.00 93.62 69 ILE A O 1
ATOM 521 N N . SER A 1 70 ? -5.934 -0.580 13.568 1.00 92.19 70 SER A N 1
ATOM 522 C CA . SER A 1 70 ? -5.174 0.390 14.360 1.00 92.19 70 SER A CA 1
ATOM 523 C C . SER A 1 70 ? -4.068 1.051 13.533 1.00 92.19 70 SER A C 1
ATOM 525 O O . SER A 1 70 ? -3.469 0.425 12.659 1.00 92.19 70 SER A O 1
ATOM 527 N N . SER A 1 71 ? -3.734 2.303 13.850 1.00 89.75 71 SER A N 1
ATOM 528 C CA . SER A 1 71 ? -2.649 3.028 13.173 1.00 89.75 71 SER A CA 1
ATOM 529 C C . SER A 1 71 ? -1.302 2.302 13.258 1.00 89.75 71 SER A C 1
ATOM 531 O O . SER A 1 71 ? -0.527 2.347 12.310 1.00 89.75 71 SER A O 1
ATOM 533 N N . GLU A 1 72 ? -1.042 1.592 14.361 1.00 92.00 72 GLU A N 1
ATOM 534 C CA . GLU A 1 72 ? 0.137 0.731 14.511 1.00 92.00 72 GLU A CA 1
ATOM 535 C C . GLU A 1 72 ? 0.127 -0.413 13.490 1.00 92.00 72 GLU A C 1
ATOM 537 O O . GLU A 1 72 ? 1.101 -0.588 12.766 1.00 92.00 72 GLU A O 1
ATOM 542 N N . GLY A 1 73 ? -0.994 -1.133 13.355 1.00 87.94 73 GLY A N 1
ATOM 543 C CA . GLY A 1 73 ? -1.121 -2.217 12.379 1.00 87.94 73 GLY A CA 1
ATOM 544 C C . GLY A 1 73 ? -0.991 -1.739 10.931 1.00 87.94 73 GLY A C 1
ATOM 545 O O . GLY A 1 73 ? -0.420 -2.442 10.101 1.00 87.94 73 GLY A O 1
ATOM 546 N N . ILE A 1 74 ? -1.468 -0.527 10.633 1.00 91.06 74 ILE A N 1
ATOM 547 C CA . ILE A 1 74 ? -1.277 0.113 9.324 1.00 91.06 74 ILE A CA 1
ATOM 548 C C . ILE A 1 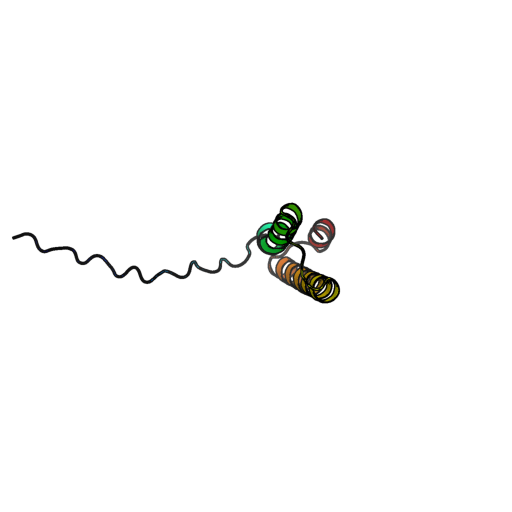74 ? 0.204 0.435 9.095 1.00 91.06 74 ILE A C 1
ATOM 550 O O . ILE A 1 74 ? 0.730 0.141 8.025 1.00 91.06 74 ILE A O 1
ATOM 554 N N . TYR A 1 75 ? 0.874 1.016 10.093 1.00 91.38 75 TYR A N 1
ATOM 555 C CA . TYR A 1 75 ? 2.284 1.389 10.003 1.00 91.38 75 TYR A CA 1
ATOM 556 C C . TYR A 1 75 ? 3.198 0.171 9.833 1.00 91.38 75 TYR A C 1
ATOM 558 O O . TYR A 1 75 ? 4.089 0.204 8.998 1.00 91.38 75 TYR A O 1
ATOM 566 N N . THR A 1 76 ? 2.970 -0.918 10.573 1.00 91.75 76 THR A N 1
ATOM 567 C CA . THR A 1 76 ? 3.791 -2.139 10.469 1.00 91.75 76 THR A CA 1
ATOM 568 C C . THR A 1 76 ? 3.635 -2.857 9.125 1.00 91.75 76 THR A C 1
ATOM 570 O O . THR A 1 76 ? 4.512 -3.626 8.739 1.00 91.75 76 THR A O 1
ATOM 573 N N . ALA A 1 77 ? 2.521 -2.648 8.423 1.00 88.31 77 ALA A N 1
ATOM 574 C CA . ALA A 1 77 ? 2.256 -3.300 7.145 1.00 88.31 77 ALA A CA 1
ATOM 575 C C . ALA A 1 77 ? 2.807 -2.550 5.921 1.00 88.31 77 ALA A C 1
ATOM 577 O O . ALA A 1 77 ? 2.972 -3.178 4.875 1.00 88.31 77 ALA A O 1
ATOM 578 N N . LYS A 1 78 ? 3.031 -1.234 6.031 1.00 82.81 78 LYS A N 1
ATOM 579 C CA . LYS A 1 78 ? 3.580 -0.387 4.960 1.00 82.81 78 LYS A CA 1
ATOM 580 C C . LYS A 1 78 ? 5.105 -0.455 4.943 1.00 82.81 78 LYS A C 1
ATOM 582 O O . LYS A 1 78 ? 5.650 -0.483 3.818 1.00 82.81 78 LYS A O 1
#

Foldseek 3Di:
DDDDDPDDPPPPPPPPPPQDLDLCSLCVVVVVVVVCVVVVDDDPDPVVVVVVVVVSLVVSQVSCVVNPHDPVNSVVVD

pLDDT: mean 83.18, std 15.57, range [47.25, 96.06]

Secondary structure (DSSP, 8-state):
-PPP-------------PPP-SHHHHHHHHHHHHHHHHTT---S-HHHHHHHHHHHHHHHHHHHHHTT--HHHHHHH-

Sequence (78 aa):
MPSLTSQGTHGLASAPQSQPQSLLDLMADGFYLLLLFKRGQMPGDTESFVQSVQKFLDAVERGAVKIGISSEGIYTAK

Nearest PDB structures (foldseek):
  6y4r-assembly1_A  TM=9.787E-01  e=2.004E-02  Acinetobacter baumannii
  3u66-assembly1_A  TM=9.538E-01  e=1.493E+00  Escherichia coli 042

Solvent-accessible surface area (backbone atoms only — not comparable to full-atom values): 4998 Å² total; per-residue (Å²): 134,85,81,79,78,87,74,72,85,74,64,82,70,74,72,76,80,70,72,68,86,44,67,65,58,57,40,44,67,59,55,49,54,52,52,39,45,76,70,69,53,72,73,96,46,64,67,66,45,52,54,49,51,51,56,47,55,55,49,35,51,57,50,34,52,74,74,66,52,51,71,66,64,53,59,76,71,110

Organism: NCBI:txid56454